Protein AF-A0A392MBI5-F1 (afdb_monomer_lite)

Foldseek 3Di:
DPPVLVVLLVVLLVVCVVPVVVQDPPPDPDCWGDQPLDPDDTHNDLVVLLVVLVVQLPDPVHDSNSNSNSSSSNVNSVVVVVVVVVPPDDDDDDPDPDDPDADPPHKDKDAQQDFDQDPVVRDTDGDQFVNVCVVCVVVVHHFPGKHFDADPVGTDRIIMTGDD

Secondary structure (DSSP, 8-state):
--HHHHHHHHHHHHHHHHTGGGSS-TT-----B--SS-----BSSHHHHHHHHHHHHH-TTS-HHHHHHHHHHHHHHHHHHHHHTTTTS------S-------SS-EEEEE--PEEEETTTTEEEE--HHHHHHHHHHTT---SEEEEEEETTEEEEEEEEE--

Radius of gyration: 24.21 Å; chains: 1; bounding box: 60×34×62 Å

Organism: NCBI:txid97028

Sequence (164 aa):
MNPESEHTDEYYYNVLKDGLNEFKRKGSNSTKYRCPFCWNNDYHYLSDVRKHAARIVGDTRETETERAKHSALIRYIDSLDTDQDKSSAVIGQDKSSGDELFVWPWIVILANNVEKFDPKRSKYVRKNDNEIKEELLLKGFKPLKVTVLGDNKGQTPFAIVEFG

pLDDT: mean 74.4, std 16.39, range [37.03, 94.06]

InterPro domains:
  IPR005380 XS domain [PF03468] (99-163)
  IPR038588 XS domain superfamily [G3DSA:3.30.70.2890] (95-164)
  IPR045177 Factor of DNA methylation 1-5/IDN2 [PTHR21596] (4-163)

Structure (mmCIF, N/CA/C/O backbone):
data_AF-A0A392MBI5-F1
#
_entry.id   AF-A0A392MBI5-F1
#
loop_
_atom_site.group_PDB
_atom_site.id
_atom_site.type_symbol
_atom_site.label_atom_id
_atom_site.label_alt_id
_atom_site.label_comp_id
_atom_site.label_asym_id
_atom_site.label_entity_id
_atom_site.label_seq_id
_atom_site.pdbx_PDB_ins_code
_atom_site.Cartn_x
_atom_site.Cartn_y
_atom_site.Cartn_z
_atom_site.occupancy
_atom_site.B_iso_or_equiv
_atom_site.auth_seq_id
_atom_site.auth_comp_id
_atom_site.auth_asym_id
_atom_site.auth_atom_id
_atom_site.pdbx_PDB_model_num
ATOM 1 N N . MET A 1 1 ? 36.682 -1.945 -12.139 1.00 42.00 1 MET A N 1
ATOM 2 C CA . MET A 1 1 ? 35.517 -1.041 -12.192 1.00 42.00 1 MET A CA 1
ATOM 3 C C . MET A 1 1 ? 35.621 -0.231 -13.471 1.00 42.00 1 MET A C 1
ATOM 5 O O . MET A 1 1 ? 36.634 0.435 -13.641 1.00 42.00 1 MET A O 1
ATOM 9 N N . ASN A 1 2 ? 34.647 -0.351 -14.375 1.00 44.94 2 ASN A N 1
ATOM 10 C CA . ASN A 1 2 ? 34.559 0.466 -15.586 1.00 44.94 2 ASN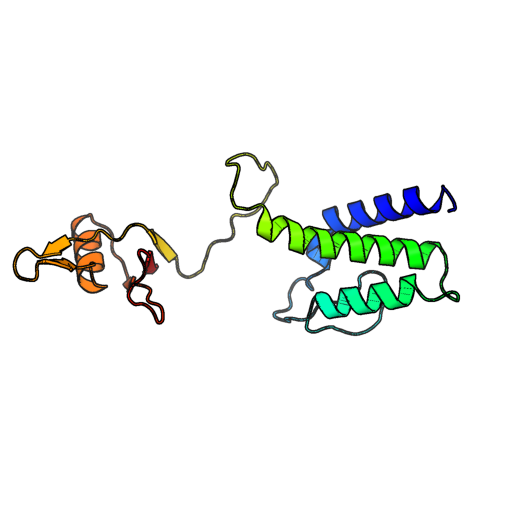 A CA 1
ATOM 11 C C . ASN A 1 2 ? 33.686 1.702 -15.265 1.00 44.94 2 ASN A C 1
ATOM 13 O O . ASN A 1 2 ? 32.518 1.503 -14.922 1.00 44.94 2 ASN A O 1
ATOM 17 N N . PRO A 1 3 ? 34.205 2.943 -15.318 1.00 47.38 3 PRO A N 1
ATOM 18 C CA . PRO A 1 3 ? 33.462 4.151 -14.929 1.00 47.38 3 PRO A CA 1
ATOM 19 C C . PRO A 1 3 ? 32.214 4.426 -15.786 1.00 47.38 3 PRO A C 1
ATOM 21 O O . PRO A 1 3 ? 31.328 5.158 -15.358 1.00 47.38 3 PRO A O 1
ATOM 24 N N . GLU A 1 4 ? 32.089 3.801 -16.960 1.00 50.72 4 GLU A N 1
ATOM 25 C CA . GLU A 1 4 ? 30.879 3.893 -17.790 1.00 50.72 4 GLU A CA 1
ATOM 26 C C . GLU A 1 4 ? 29.694 3.089 -17.221 1.00 50.72 4 GLU A C 1
ATOM 28 O O . GLU A 1 4 ? 28.537 3.425 -17.472 1.00 50.72 4 GLU A O 1
ATOM 33 N N . SER A 1 5 ? 29.959 2.059 -16.407 1.00 52.53 5 SER A N 1
ATOM 34 C CA . SER A 1 5 ? 28.909 1.197 -15.839 1.00 52.53 5 SER A CA 1
ATOM 35 C C . SER A 1 5 ? 28.075 1.894 -14.756 1.00 52.53 5 SER A C 1
ATOM 37 O O . SER A 1 5 ? 26.857 1.713 -14.714 1.00 52.53 5 SER A O 1
ATOM 39 N N . GLU A 1 6 ? 28.691 2.758 -13.943 1.00 53.50 6 GLU A N 1
ATOM 40 C CA . GLU A 1 6 ? 28.006 3.524 -12.889 1.00 53.50 6 GLU A CA 1
ATOM 41 C C . GLU A 1 6 ? 27.030 4.555 -13.472 1.00 53.50 6 GLU A C 1
ATOM 43 O O . GLU A 1 6 ? 25.920 4.712 -12.963 1.00 53.50 6 GLU A O 1
ATOM 48 N N . HIS A 1 7 ? 27.390 5.187 -14.597 1.00 57.38 7 HIS A N 1
ATOM 49 C CA . HIS A 1 7 ? 26.519 6.145 -15.284 1.00 57.38 7 HIS A CA 1
ATOM 50 C C . HIS A 1 7 ? 25.246 5.480 -15.834 1.00 57.38 7 HIS A C 1
ATOM 52 O O . HIS A 1 7 ? 24.164 6.067 -15.808 1.00 57.38 7 HIS A O 1
ATOM 58 N N . THR A 1 8 ? 25.354 4.228 -16.290 1.00 64.06 8 THR A N 1
ATOM 59 C CA . THR A 1 8 ? 24.196 3.468 -16.782 1.00 64.06 8 THR A CA 1
ATOM 60 C C . THR A 1 8 ? 23.290 2.972 -15.655 1.00 64.06 8 THR A C 1
ATOM 62 O O . THR A 1 8 ? 22.071 3.009 -15.799 1.00 64.06 8 THR A O 1
ATOM 65 N N . ASP A 1 9 ? 23.860 2.565 -14.519 1.00 69.38 9 ASP A N 1
ATOM 66 C CA . ASP A 1 9 ? 23.116 2.068 -13.354 1.00 69.38 9 ASP A CA 1
ATOM 67 C C . ASP A 1 9 ? 22.197 3.152 -12.763 1.00 69.38 9 ASP A C 1
ATOM 69 O O . ASP A 1 9 ? 21.020 2.907 -12.498 1.00 69.38 9 ASP A O 1
ATOM 73 N N . GLU A 1 10 ? 22.691 4.387 -12.645 1.00 77.44 10 GLU A N 1
ATOM 74 C CA . GLU A 1 10 ? 21.899 5.514 -12.141 1.00 77.44 10 GLU A CA 1
ATOM 75 C C . GLU A 1 10 ? 20.807 5.966 -13.123 1.00 77.44 10 GLU A C 1
ATOM 77 O O . GLU A 1 10 ? 19.694 6.299 -12.707 1.00 77.44 10 GLU A O 1
ATOM 82 N N . TYR A 1 11 ? 21.073 5.910 -14.431 1.00 81.00 11 TYR A N 1
ATOM 83 C CA . TYR A 1 11 ? 20.049 6.148 -15.449 1.00 81.00 11 TYR A CA 1
ATOM 84 C C . TYR A 1 11 ? 18.879 5.164 -15.303 1.00 81.00 11 TYR A C 1
ATOM 86 O O . TYR A 1 11 ? 17.729 5.587 -15.185 1.00 81.00 11 TYR A O 1
ATOM 94 N N . TYR A 1 12 ? 19.160 3.857 -15.237 1.00 79.00 12 TYR A N 1
ATOM 95 C CA . TYR A 1 12 ? 18.110 2.848 -15.077 1.00 79.00 12 TYR A CA 1
ATOM 96 C C . TYR A 1 12 ? 17.407 2.945 -13.719 1.00 79.00 12 TYR A C 1
ATOM 98 O O . TYR A 1 12 ? 16.201 2.727 -13.653 1.00 79.00 12 TYR A O 1
ATOM 106 N N . TYR A 1 13 ? 18.114 3.326 -12.652 1.00 80.38 13 TYR A N 1
ATOM 107 C CA . TYR A 1 13 ? 17.507 3.568 -11.343 1.00 80.38 13 TYR A CA 1
ATOM 108 C C . TYR A 1 13 ? 16.459 4.687 -11.397 1.00 80.38 13 TYR A C 1
ATOM 110 O O . TYR A 1 13 ? 15.345 4.517 -10.902 1.00 80.38 13 TYR A O 1
ATOM 118 N N . ASN A 1 14 ? 16.780 5.812 -12.042 1.00 79.81 14 ASN A N 1
ATOM 119 C CA . ASN A 1 14 ? 15.837 6.921 -12.193 1.00 79.81 14 ASN A CA 1
ATOM 120 C C . ASN A 1 14 ? 14.651 6.540 -13.093 1.00 79.81 14 ASN A C 1
ATOM 122 O O . ASN A 1 14 ? 13.511 6.828 -12.744 1.00 79.81 14 ASN A O 1
ATOM 126 N N . VAL A 1 15 ? 14.886 5.780 -14.171 1.00 79.25 15 VAL A N 1
ATOM 127 C CA . VAL A 1 15 ? 13.807 5.218 -15.008 1.00 79.25 15 VAL A CA 1
ATOM 128 C C . VAL A 1 15 ? 12.859 4.330 -14.189 1.00 79.25 15 VAL A C 1
ATOM 130 O O . VAL A 1 15 ? 11.642 4.419 -14.345 1.00 79.25 15 VAL A O 1
ATOM 133 N N . LEU A 1 16 ? 13.389 3.496 -13.289 1.00 78.38 16 LEU A N 1
ATOM 134 C CA . LEU A 1 16 ? 12.579 2.657 -12.397 1.00 78.38 16 LEU A CA 1
ATOM 135 C C . LEU A 1 16 ? 11.787 3.482 -11.372 1.00 78.38 16 LEU A C 1
ATOM 137 O O . LEU A 1 16 ? 10.655 3.123 -11.047 1.00 78.38 16 LEU A O 1
ATOM 141 N N . LYS A 1 17 ? 12.368 4.584 -10.887 1.00 75.25 17 LYS A N 1
ATOM 142 C CA . LYS A 1 17 ? 11.735 5.507 -9.939 1.00 75.25 17 LYS A CA 1
ATOM 143 C C . LYS A 1 17 ? 10.582 6.289 -10.578 1.00 75.25 17 LYS A C 1
ATOM 145 O O . LYS A 1 17 ? 9.528 6.424 -9.961 1.00 75.25 17 LYS A O 1
ATOM 150 N N . ASP A 1 18 ? 10.758 6.733 -11.820 1.00 68.44 18 ASP A N 1
ATOM 151 C CA . ASP A 1 18 ? 9.757 7.503 -12.568 1.00 68.44 18 ASP A CA 1
ATOM 152 C C . ASP A 1 18 ? 8.642 6.605 -13.152 1.00 68.44 18 ASP A C 1
ATOM 154 O O . ASP A 1 18 ? 7.493 7.026 -13.292 1.00 68.44 18 ASP A O 1
ATOM 158 N N . GLY A 1 19 ? 8.953 5.338 -13.457 1.00 62.88 19 GLY A N 1
ATOM 159 C CA . GLY A 1 19 ? 8.061 4.353 -14.087 1.00 62.88 19 GLY A CA 1
ATOM 160 C C . GLY A 1 19 ? 7.251 3.465 -13.131 1.00 62.88 19 GLY A C 1
ATOM 161 O O . GLY A 1 19 ? 6.724 2.436 -13.558 1.00 62.88 19 GLY A O 1
ATOM 162 N N . LEU A 1 20 ? 7.131 3.830 -11.847 1.00 51.97 20 LEU A N 1
ATOM 163 C CA . LEU A 1 20 ? 6.586 3.009 -10.745 1.00 51.97 20 LEU A CA 1
ATOM 164 C C . LEU A 1 20 ? 5.256 2.280 -11.045 1.00 51.97 20 LEU A C 1
ATOM 166 O O . LEU A 1 20 ? 4.976 1.207 -10.502 1.00 51.97 20 LEU A O 1
ATOM 170 N N . ASN A 1 21 ? 4.439 2.835 -11.939 1.00 50.34 21 ASN A N 1
ATOM 171 C CA . ASN A 1 21 ? 3.139 2.291 -12.331 1.00 50.34 21 ASN A CA 1
ATOM 172 C C . ASN A 1 21 ? 3.202 1.110 -13.320 1.00 50.34 21 ASN A C 1
ATOM 174 O O . ASN A 1 21 ? 2.159 0.528 -13.615 1.00 50.34 21 ASN A O 1
ATOM 178 N N . GLU A 1 22 ? 4.381 0.739 -13.826 1.00 52.12 22 GLU A N 1
ATOM 179 C CA . GLU A 1 22 ? 4.566 -0.405 -14.736 1.00 52.12 22 GLU A CA 1
ATOM 180 C C . GLU A 1 22 ? 4.998 -1.691 -14.009 1.00 52.12 22 GLU A C 1
ATOM 182 O O . GLU A 1 22 ? 4.850 -2.792 -14.541 1.00 52.12 22 GLU A O 1
ATOM 187 N N . PHE A 1 23 ? 5.460 -1.574 -12.757 1.00 54.69 23 PHE A N 1
ATOM 188 C CA . PHE A 1 23 ? 5.872 -2.709 -11.918 1.00 54.69 23 PHE A CA 1
ATOM 189 C C . PHE A 1 23 ? 4.684 -3.560 -11.441 1.00 54.69 23 PHE A C 1
ATOM 1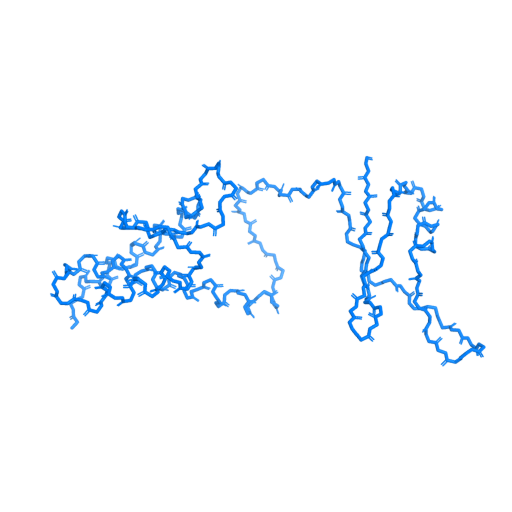91 O O . PHE A 1 23 ? 4.801 -4.768 -11.220 1.00 54.69 23 PHE A O 1
ATOM 198 N N . LYS A 1 24 ? 3.517 -2.924 -11.293 1.00 51.81 24 LYS A N 1
ATOM 199 C CA . LYS A 1 24 ? 2.219 -3.580 -11.121 1.00 51.81 24 LYS A CA 1
ATOM 200 C C . LYS A 1 24 ? 1.504 -3.511 -12.460 1.00 51.81 24 LYS A C 1
ATOM 202 O O . LYS A 1 24 ? 1.274 -2.426 -12.978 1.00 51.81 24 LYS A O 1
ATOM 207 N N . ARG A 1 25 ? 1.122 -4.659 -13.018 1.00 44.00 25 ARG A N 1
ATOM 208 C CA . ARG A 1 25 ? 0.335 -4.726 -14.257 1.00 44.00 25 ARG A CA 1
ATOM 209 C C . ARG A 1 25 ? -0.886 -3.800 -14.132 1.00 44.00 25 ARG A C 1
ATOM 211 O O . ARG A 1 25 ? -1.786 -4.094 -13.341 1.00 44.00 25 ARG A O 1
ATOM 218 N N . LYS A 1 26 ? -0.927 -2.696 -14.892 1.00 39.19 26 LYS A N 1
ATOM 219 C CA . LYS A 1 26 ? -2.113 -1.826 -14.971 1.00 39.19 26 LYS A CA 1
ATOM 220 C C . LYS A 1 26 ? -3.328 -2.704 -15.294 1.00 39.19 26 LYS A C 1
ATOM 222 O O . LYS A 1 26 ? -3.342 -3.395 -16.310 1.00 39.19 26 LYS A O 1
ATOM 227 N N . GLY A 1 27 ? -4.319 -2.711 -14.403 1.00 43.12 27 GLY A N 1
ATOM 228 C CA . GLY A 1 27 ? -5.593 -3.406 -14.611 1.00 43.12 27 GLY A CA 1
ATOM 229 C C . GLY A 1 27 ? -5.656 -4.886 -14.217 1.00 43.12 27 GLY A C 1
ATOM 230 O O . GLY A 1 27 ? -6.576 -5.571 -14.656 1.00 43.12 27 GLY A O 1
ATOM 231 N N . SER A 1 28 ? -4.742 -5.419 -13.398 1.00 42.41 28 SER A N 1
ATOM 232 C CA . SER A 1 28 ? -4.881 -6.797 -12.908 1.00 42.41 28 SER A CA 1
ATOM 233 C C . SER A 1 28 ? -4.822 -6.870 -11.390 1.00 42.41 28 SER A C 1
ATOM 235 O O . SER A 1 28 ? -3.820 -6.504 -10.787 1.00 42.41 28 SER A O 1
ATOM 237 N N . ASN A 1 29 ? -5.862 -7.448 -10.786 1.00 50.22 29 ASN A N 1
ATOM 238 C CA . ASN A 1 29 ? -5.923 -7.893 -9.386 1.00 50.22 29 ASN A CA 1
ATOM 239 C C . ASN A 1 29 ? -4.874 -8.988 -9.053 1.00 50.22 29 ASN A C 1
ATOM 241 O O . ASN A 1 29 ? -5.082 -9.804 -8.158 1.00 50.22 29 ASN A O 1
ATOM 245 N N . SER A 1 30 ? -3.772 -9.085 -9.806 1.00 52.31 30 SER A N 1
ATOM 246 C CA . SER A 1 30 ? -2.741 -10.101 -9.637 1.00 52.31 30 SER A CA 1
ATOM 247 C C . SER A 1 30 ? -1.668 -9.620 -8.665 1.00 52.31 30 SER A C 1
ATOM 249 O O . SER A 1 30 ? -0.954 -8.661 -8.946 1.00 52.31 30 SER A O 1
ATOM 251 N N . THR A 1 31 ? -1.494 -10.350 -7.570 1.00 62.16 31 THR A N 1
ATOM 252 C CA . THR A 1 31 ? -0.449 -10.187 -6.543 1.00 62.16 31 THR A CA 1
ATOM 253 C C . THR A 1 31 ? 0.952 -10.605 -7.018 1.00 62.16 31 THR A C 1
ATOM 255 O O . THR A 1 31 ? 1.764 -11.063 -6.220 1.00 62.16 31 THR A O 1
ATOM 258 N N . LYS A 1 32 ? 1.233 -10.518 -8.325 1.00 76.00 32 LYS A N 1
ATOM 259 C CA . LYS A 1 32 ? 2.478 -11.008 -8.927 1.00 76.00 32 LYS A CA 1
ATOM 260 C C . LYS A 1 32 ? 3.330 -9.862 -9.469 1.00 76.00 32 LYS A C 1
ATOM 262 O O . LYS A 1 32 ? 2.803 -8.932 -10.073 1.00 76.00 32 LYS A O 1
ATOM 267 N N . TYR A 1 33 ? 4.639 -9.980 -9.291 1.00 79.44 33 TYR A N 1
ATOM 268 C CA . TYR A 1 33 ? 5.672 -9.047 -9.729 1.00 79.44 33 TYR A CA 1
ATOM 269 C C . TYR A 1 33 ? 6.436 -9.611 -10.929 1.00 79.44 33 TYR A C 1
ATOM 271 O O . TYR A 1 33 ? 6.529 -10.825 -11.090 1.00 79.44 33 TYR A O 1
ATOM 279 N N . ARG A 1 34 ? 7.024 -8.747 -11.757 1.00 84.31 34 ARG A N 1
ATOM 280 C CA . ARG A 1 34 ? 7.869 -9.155 -12.886 1.00 84.31 34 ARG A CA 1
ATOM 281 C C . ARG A 1 34 ? 9.117 -8.278 -12.946 1.00 84.31 34 ARG A C 1
ATOM 283 O O . ARG A 1 34 ? 9.076 -7.120 -12.544 1.00 84.31 34 ARG A O 1
ATOM 290 N N . CYS A 1 35 ? 10.216 -8.832 -13.450 1.00 86.75 35 CYS A N 1
ATOM 291 C CA . CYS A 1 35 ? 11.385 -8.036 -13.807 1.00 86.75 35 CYS A CA 1
ATOM 292 C C . CYS A 1 35 ? 11.080 -7.180 -15.055 1.00 86.75 35 CYS A C 1
ATOM 294 O O . CYS A 1 35 ? 10.677 -7.743 -16.069 1.00 86.75 35 CYS A O 1
ATOM 296 N N . PRO A 1 36 ? 11.285 -5.853 -15.034 1.00 83.50 36 PRO A N 1
ATOM 297 C CA . PRO A 1 36 ? 11.015 -4.994 -16.192 1.00 83.50 36 PRO A CA 1
ATOM 298 C C . PRO A 1 36 ? 12.005 -5.199 -17.350 1.00 83.50 36 PRO A C 1
ATOM 300 O O . PRO A 1 36 ? 11.694 -4.882 -18.493 1.00 83.50 36 PRO A O 1
ATOM 303 N N . PHE A 1 37 ? 13.187 -5.749 -17.070 1.00 86.19 37 PHE A N 1
ATOM 304 C CA . PHE A 1 37 ? 14.251 -5.945 -18.060 1.00 86.19 37 PHE A CA 1
ATOM 305 C C . PHE A 1 37 ? 14.246 -7.340 -18.684 1.00 86.19 37 PHE A C 1
ATOM 307 O O . PHE A 1 37 ? 14.877 -7.562 -19.712 1.00 86.19 37 PHE A O 1
ATOM 314 N N . CYS A 1 38 ? 13.512 -8.277 -18.085 1.00 85.75 38 CYS A N 1
ATOM 315 C CA . CYS A 1 38 ? 13.439 -9.656 -18.533 1.00 85.75 38 CYS A CA 1
ATOM 316 C C . CYS A 1 38 ? 12.007 -10.009 -18.928 1.00 85.75 38 CYS A C 1
ATOM 318 O O . CYS A 1 38 ? 11.048 -9.721 -18.218 1.00 85.75 38 CYS A O 1
ATOM 320 N N . TRP A 1 39 ? 11.847 -10.765 -20.011 1.00 74.00 39 TRP A N 1
ATOM 321 C CA . TRP A 1 39 ? 10.549 -11.362 -20.353 1.00 74.00 39 TRP A CA 1
ATOM 322 C C . TRP A 1 39 ? 10.164 -12.545 -19.456 1.00 74.00 39 TRP A C 1
ATOM 324 O O . TRP A 1 39 ? 9.106 -13.148 -19.642 1.00 74.00 39 TRP A O 1
ATOM 334 N N . ASN A 1 40 ? 11.019 -12.888 -18.493 1.00 64.50 40 ASN A N 1
ATOM 335 C CA . ASN A 1 40 ? 10.901 -14.093 -17.698 1.00 64.50 40 ASN A CA 1
ATOM 336 C C . ASN A 1 40 ? 9.957 -13.915 -16.501 1.00 64.50 40 ASN A C 1
ATOM 338 O O . ASN A 1 40 ? 9.972 -12.875 -15.852 1.00 64.50 40 ASN A O 1
ATOM 342 N N . ASN A 1 41 ? 9.191 -14.983 -16.257 1.00 68.00 41 ASN A N 1
ATOM 343 C CA . ASN A 1 41 ? 8.385 -15.379 -15.097 1.00 68.00 41 ASN A CA 1
ATOM 344 C C . ASN A 1 41 ? 7.721 -14.313 -14.210 1.00 68.00 41 ASN A C 1
ATOM 346 O O . ASN A 1 41 ? 8.294 -13.322 -13.774 1.00 68.00 41 ASN A O 1
ATOM 350 N N . ASP A 1 42 ? 6.484 -14.621 -13.834 1.00 81.25 42 ASP A N 1
ATOM 351 C CA . ASP A 1 42 ? 5.781 -13.894 -12.790 1.00 81.25 42 ASP A CA 1
ATOM 352 C C . ASP A 1 42 ? 6.220 -14.427 -11.413 1.00 81.25 42 ASP A C 1
ATOM 354 O O . ASP A 1 42 ? 6.206 -15.634 -11.164 1.00 81.25 42 ASP A O 1
ATOM 358 N N . TYR A 1 43 ? 6.575 -13.523 -10.508 1.00 83.56 43 TYR A N 1
ATOM 359 C CA . TYR A 1 43 ? 7.027 -13.803 -9.149 1.00 83.56 43 TYR A CA 1
ATOM 360 C C . TYR A 1 43 ? 5.935 -13.468 -8.139 1.00 83.56 43 TYR A C 1
ATOM 362 O O . TYR A 1 43 ? 5.201 -12.501 -8.310 1.00 83.56 43 TYR A O 1
ATOM 370 N N . HIS A 1 44 ? 5.833 -14.236 -7.058 1.00 81.88 44 HIS A N 1
ATOM 371 C CA . HIS A 1 44 ? 4.851 -13.961 -6.003 1.00 81.88 44 HIS A CA 1
ATOM 372 C C . HIS A 1 44 ? 5.320 -12.889 -5.016 1.00 81.88 44 HIS A C 1
ATOM 374 O O . HIS A 1 44 ? 4.494 -12.188 -4.438 1.00 81.88 44 HIS A O 1
ATOM 380 N N . TYR A 1 45 ? 6.635 -12.730 -4.852 1.00 83.25 45 TYR A N 1
ATOM 381 C CA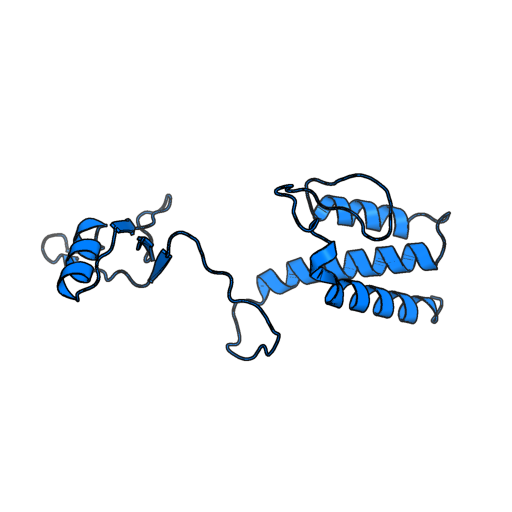 . TYR A 1 45 ? 7.225 -11.788 -3.908 1.00 83.25 45 TYR A CA 1
ATOM 382 C C . TYR A 1 45 ? 8.268 -10.904 -4.593 1.00 83.25 45 TYR A C 1
ATOM 384 O O . TYR A 1 45 ? 9.017 -11.360 -5.460 1.00 83.25 45 TYR A O 1
ATOM 392 N N . LEU A 1 46 ? 8.362 -9.645 -4.158 1.00 83.31 46 LEU A N 1
ATOM 393 C CA . LEU A 1 46 ? 9.383 -8.706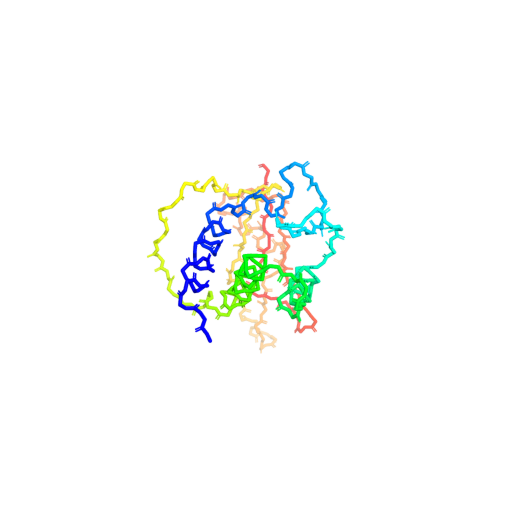 -4.635 1.00 83.31 46 LEU A CA 1
ATOM 394 C C . LEU A 1 46 ? 10.806 -9.212 -4.333 1.00 83.31 46 LEU A C 1
ATOM 396 O O . LEU A 1 46 ? 11.721 -9.047 -5.138 1.00 83.31 46 LEU A O 1
ATOM 400 N N . SER A 1 47 ? 10.972 -9.932 -3.220 1.00 86.62 47 SER A N 1
ATOM 401 C CA . SER A 1 47 ? 12.227 -10.592 -2.851 1.00 86.62 47 SER A CA 1
ATOM 402 C C . SER A 1 47 ? 12.672 -11.652 -3.867 1.00 86.62 47 SER A C 1
ATOM 404 O O . SER A 1 47 ? 13.873 -11.868 -4.036 1.00 86.62 47 SER A O 1
ATOM 406 N N . ASP A 1 48 ? 11.747 -12.286 -4.590 1.00 88.75 48 ASP A N 1
ATOM 407 C CA . ASP A 1 48 ? 12.094 -13.247 -5.639 1.00 88.75 48 ASP A CA 1
ATOM 408 C C . ASP A 1 48 ? 12.528 -12.551 -6.933 1.00 88.75 48 ASP A C 1
ATOM 410 O O . ASP A 1 48 ? 13.470 -13.014 -7.580 1.00 88.75 48 ASP A O 1
ATOM 414 N N . VAL A 1 49 ? 11.931 -11.397 -7.258 1.00 89.12 49 VAL A N 1
ATOM 415 C CA . VAL A 1 49 ? 12.406 -10.520 -8.346 1.00 89.12 49 VAL A CA 1
ATOM 416 C C . VAL A 1 49 ? 13.829 -10.049 -8.054 1.00 89.12 49 VAL A C 1
ATOM 418 O O . VAL A 1 49 ? 14.706 -10.142 -8.913 1.00 89.12 49 VAL A O 1
ATOM 421 N N . ARG A 1 50 ? 14.093 -9.626 -6.813 1.00 92.38 50 ARG A N 1
ATOM 422 C CA . ARG A 1 50 ? 15.430 -9.225 -6.361 1.00 92.38 50 ARG A CA 1
ATOM 423 C C . ARG A 1 50 ? 16.450 -10.358 -6.494 1.00 92.38 50 ARG A C 1
ATOM 425 O O . ARG A 1 50 ? 17.542 -10.148 -7.015 1.00 92.38 50 ARG A O 1
ATOM 432 N N . LYS A 1 51 ? 16.107 -11.579 -6.059 1.00 92.81 51 LYS A N 1
ATOM 433 C CA . LYS A 1 51 ? 16.982 -12.760 -6.214 1.00 92.81 51 LYS A CA 1
ATOM 434 C C . LYS A 1 51 ? 17.252 -13.081 -7.682 1.00 92.81 51 LYS A C 1
ATOM 436 O O . LYS A 1 51 ? 18.369 -13.466 -8.016 1.00 92.81 51 LYS A O 1
ATOM 441 N N . HIS A 1 52 ? 16.249 -12.951 -8.548 1.00 93.06 52 HIS A N 1
ATOM 442 C CA . HIS A 1 52 ? 16.432 -13.107 -9.988 1.00 93.06 52 HIS A CA 1
ATOM 443 C C . HIS A 1 52 ? 17.431 -12.082 -10.535 1.00 93.06 52 HIS A C 1
ATOM 445 O O . HIS A 1 52 ? 18.388 -12.482 -11.193 1.00 93.06 52 HIS A O 1
ATOM 451 N N . ALA A 1 53 ? 17.277 -10.804 -10.187 1.00 92.56 53 ALA A N 1
ATOM 452 C CA . ALA A 1 53 ? 18.205 -9.756 -10.596 1.00 92.56 53 ALA A CA 1
ATOM 453 C C . ALA A 1 53 ? 19.638 -10.030 -10.113 1.00 92.56 53 ALA A C 1
ATOM 455 O O . ALA A 1 53 ? 20.581 -9.942 -10.895 1.00 92.56 53 ALA A O 1
ATOM 456 N N . ALA A 1 54 ? 19.804 -10.474 -8.863 1.00 94.06 54 ALA A N 1
ATOM 457 C CA . ALA A 1 54 ? 21.115 -10.823 -8.312 1.00 94.06 54 ALA A CA 1
ATOM 458 C C . ALA A 1 54 ? 21.811 -11.956 -9.086 1.00 94.06 54 ALA A C 1
ATOM 460 O O . ALA A 1 54 ? 23.033 -11.940 -9.230 1.00 94.06 54 ALA A O 1
ATOM 461 N N . ARG A 1 55 ? 21.049 -12.921 -9.624 1.00 94.06 55 ARG A N 1
ATOM 462 C CA . ARG A 1 55 ? 21.606 -13.979 -10.483 1.00 94.06 55 ARG A CA 1
ATOM 463 C C . ARG A 1 55 ? 22.149 -13.415 -11.794 1.00 94.06 55 ARG A C 1
ATOM 465 O O . ARG A 1 55 ? 23.237 -13.812 -12.181 1.00 94.06 55 ARG A O 1
ATOM 472 N N . ILE A 1 56 ? 21.436 -12.480 -12.424 1.00 92.62 56 ILE A N 1
ATOM 473 C CA . ILE A 1 56 ? 21.876 -11.832 -13.670 1.00 92.62 56 ILE A CA 1
ATOM 474 C C . ILE A 1 56 ? 23.134 -10.988 -13.431 1.00 92.62 56 ILE A C 1
ATOM 476 O O . ILE A 1 56 ? 24.102 -11.097 -14.173 1.00 92.62 56 ILE A O 1
ATOM 480 N N . VAL A 1 57 ? 23.178 -10.210 -12.343 1.00 92.50 57 VAL A N 1
ATOM 481 C CA . VAL A 1 57 ? 24.364 -9.409 -11.977 1.00 92.50 57 VAL A CA 1
ATOM 482 C C . VAL A 1 57 ? 25.604 -10.284 -11.742 1.00 92.50 57 VAL A C 1
ATOM 484 O O . VAL A 1 57 ? 26.726 -9.859 -12.034 1.00 92.50 57 VAL A O 1
ATOM 487 N N . GLY A 1 58 ? 25.415 -11.496 -11.216 1.00 90.31 58 GLY A N 1
ATOM 488 C CA . GLY A 1 58 ? 26.483 -12.465 -10.973 1.00 90.31 58 GLY A CA 1
ATOM 489 C C . GLY A 1 58 ? 26.879 -13.318 -12.183 1.00 90.31 58 GLY A C 1
ATOM 490 O O . GLY A 1 58 ? 27.905 -13.994 -12.111 1.00 90.31 58 GLY A O 1
ATOM 491 N N . ASP A 1 59 ? 26.106 -13.310 -13.273 1.00 90.62 59 ASP A N 1
ATOM 492 C CA . ASP A 1 59 ? 26.383 -14.129 -14.454 1.00 90.62 59 ASP A CA 1
ATOM 493 C C . ASP A 1 59 ? 27.412 -13.439 -15.362 1.00 90.62 59 ASP A C 1
ATOM 495 O O . ASP A 1 59 ? 27.209 -12.332 -15.860 1.00 90.62 59 ASP A O 1
ATOM 499 N N . THR A 1 60 ? 28.551 -14.096 -15.581 1.00 87.31 60 THR A N 1
ATOM 500 C CA . THR A 1 60 ? 29.641 -13.581 -16.422 1.00 87.31 60 THR A CA 1
ATOM 501 C C . THR A 1 60 ? 29.339 -13.662 -17.916 1.00 87.31 60 THR A C 1
ATOM 503 O O . THR A 1 60 ? 30.080 -13.090 -18.714 1.00 87.31 60 THR A O 1
ATOM 506 N N . ARG A 1 61 ? 28.274 -14.372 -18.305 1.00 91.50 61 ARG A N 1
ATOM 507 C CA . ARG A 1 61 ? 27.803 -14.478 -19.692 1.00 91.50 61 ARG A CA 1
ATOM 508 C C . ARG A 1 61 ? 26.910 -13.308 -20.095 1.00 91.50 61 ARG A C 1
ATOM 510 O O . ARG A 1 61 ? 26.671 -13.121 -21.286 1.00 91.50 61 ARG A O 1
ATOM 517 N N . GLU A 1 62 ? 26.415 -12.556 -19.118 1.00 89.56 62 GLU A N 1
ATOM 518 C CA . GLU A 1 62 ? 25.535 -11.414 -19.329 1.00 89.56 62 GLU A CA 1
ATOM 519 C C . GLU A 1 62 ? 26.327 -10.158 -19.685 1.00 89.56 62 GLU A C 1
ATOM 521 O O . GLU A 1 62 ? 27.462 -9.950 -19.244 1.00 89.56 62 GLU A O 1
ATOM 526 N N . THR A 1 63 ? 25.718 -9.294 -20.496 1.00 88.81 63 THR A N 1
ATOM 527 C CA . THR A 1 63 ? 26.364 -8.044 -20.916 1.00 88.81 63 THR A CA 1
ATOM 528 C C . THR A 1 63 ? 26.501 -7.079 -19.739 1.00 88.81 63 THR A C 1
ATOM 530 O O . THR A 1 63 ? 25.672 -7.078 -18.828 1.00 88.81 63 THR A O 1
ATOM 533 N N . GLU A 1 64 ? 27.513 -6.205 -19.759 1.00 86.75 64 GLU A N 1
ATOM 534 C CA . GLU A 1 64 ? 27.664 -5.165 -18.727 1.00 86.75 64 GLU A CA 1
ATOM 535 C C . GLU A 1 64 ? 26.396 -4.307 -18.598 1.00 86.75 64 GLU A C 1
ATOM 537 O O . GLU A 1 64 ? 25.997 -3.960 -17.489 1.00 86.75 64 GLU A O 1
ATOM 542 N N . THR A 1 65 ? 25.706 -4.051 -19.713 1.00 86.50 65 THR A N 1
ATOM 543 C CA . THR A 1 65 ? 24.428 -3.333 -19.738 1.00 86.50 65 THR A CA 1
ATOM 544 C C . THR A 1 65 ? 23.303 -4.103 -19.043 1.00 86.50 65 THR A C 1
ATOM 546 O O . THR A 1 65 ? 22.565 -3.512 -18.259 1.00 86.50 65 THR A O 1
ATOM 549 N N . GLU A 1 66 ? 23.161 -5.409 -19.286 1.00 88.56 66 GLU A N 1
ATOM 550 C CA . GLU A 1 66 ? 22.155 -6.230 -18.593 1.00 88.56 66 GLU A CA 1
ATOM 551 C C . GLU A 1 66 ? 22.447 -6.337 -17.097 1.00 88.56 66 GLU A C 1
ATOM 553 O O . GLU A 1 66 ? 21.539 -6.218 -16.270 1.00 88.56 66 GLU A O 1
ATOM 558 N N . ARG A 1 67 ? 23.723 -6.463 -16.727 1.00 89.06 67 ARG A N 1
ATOM 559 C CA . ARG A 1 67 ? 24.152 -6.453 -15.327 1.00 89.06 67 ARG A CA 1
ATOM 560 C C . ARG A 1 67 ? 23.871 -5.100 -14.666 1.00 89.06 67 ARG A C 1
ATOM 562 O O . ARG A 1 67 ? 23.392 -5.089 -13.538 1.00 89.06 67 ARG A O 1
ATOM 569 N N . ALA A 1 68 ? 24.076 -3.979 -15.360 1.00 87.69 68 ALA A N 1
ATOM 570 C CA . ALA A 1 68 ? 23.753 -2.643 -14.853 1.00 87.69 68 ALA A CA 1
ATOM 571 C C . ALA A 1 68 ? 22.241 -2.442 -14.654 1.00 87.69 68 ALA A C 1
ATOM 573 O O . ALA A 1 68 ? 21.814 -1.998 -13.595 1.00 87.69 68 ALA A O 1
ATOM 574 N N . LYS A 1 69 ? 21.401 -2.856 -15.611 1.00 88.56 69 LYS A N 1
ATOM 575 C CA . LYS A 1 69 ? 19.933 -2.813 -15.458 1.00 88.56 69 LYS A CA 1
ATOM 576 C C . LYS A 1 69 ? 19.459 -3.574 -14.217 1.00 88.56 69 LYS A C 1
ATOM 578 O O . LYS A 1 69 ? 18.657 -3.075 -13.429 1.00 88.56 69 LYS A O 1
ATOM 583 N N . HIS A 1 70 ? 19.967 -4.792 -14.026 1.00 92.50 70 HIS A N 1
ATOM 584 C CA . HIS A 1 70 ? 19.580 -5.632 -12.893 1.00 92.50 70 HIS A CA 1
ATOM 585 C C . HIS A 1 70 ? 20.214 -5.171 -11.572 1.00 92.50 70 HIS A C 1
ATOM 587 O O . HIS A 1 70 ? 19.600 -5.342 -10.522 1.00 92.50 70 HIS A O 1
ATOM 593 N N . SER A 1 71 ? 21.384 -4.532 -11.607 1.00 91.12 71 SER A N 1
ATOM 594 C CA . SER A 1 71 ? 21.968 -3.832 -10.458 1.00 91.12 71 SER A CA 1
ATOM 595 C C . SER A 1 71 ? 21.068 -2.678 -10.002 1.00 91.12 71 SER A C 1
ATOM 597 O O . SER A 1 71 ? 20.677 -2.630 -8.832 1.00 91.12 71 SER A O 1
ATOM 599 N N . ALA A 1 72 ? 20.625 -1.835 -10.937 1.00 89.62 72 ALA A N 1
ATOM 600 C CA . ALA A 1 72 ? 19.716 -0.730 -10.665 1.00 89.62 72 ALA A CA 1
ATOM 601 C C . ALA A 1 72 ? 18.394 -1.227 -10.064 1.00 89.62 72 ALA A C 1
ATOM 603 O O . ALA A 1 72 ? 17.872 -0.633 -9.121 1.00 89.62 72 ALA A O 1
ATOM 604 N N . LEU A 1 73 ? 17.896 -2.372 -10.547 1.00 89.06 73 LEU A N 1
ATOM 605 C CA . LEU A 1 73 ? 16.706 -3.034 -10.011 1.00 89.06 73 LEU A CA 1
ATOM 606 C C . LEU A 1 73 ? 16.870 -3.479 -8.554 1.00 89.06 73 LEU A C 1
ATOM 608 O O . LEU A 1 73 ? 15.945 -3.320 -7.760 1.00 89.06 73 LEU A O 1
ATOM 612 N N . ILE A 1 74 ? 18.029 -4.037 -8.194 1.00 90.62 74 ILE A N 1
ATOM 613 C CA . ILE A 1 74 ? 18.324 -4.445 -6.812 1.00 90.62 74 ILE A CA 1
ATOM 614 C C . ILE A 1 74 ? 18.375 -3.216 -5.909 1.00 90.62 74 ILE A C 1
ATOM 616 O O . ILE A 1 74 ? 17.695 -3.203 -4.888 1.00 90.62 74 ILE A O 1
ATOM 620 N N . ARG A 1 75 ? 19.125 -2.177 -6.310 1.00 89.25 75 ARG A N 1
ATOM 621 C CA . ARG A 1 75 ? 19.228 -0.912 -5.561 1.00 89.25 75 ARG A CA 1
ATOM 622 C C . ARG A 1 75 ? 17.857 -0.293 -5.326 1.00 89.25 75 ARG A C 1
ATOM 624 O O . ARG A 1 75 ? 17.568 0.189 -4.236 1.00 89.25 75 ARG A O 1
ATOM 631 N N . TYR A 1 76 ? 17.020 -0.328 -6.354 1.00 86.50 76 TYR A N 1
ATOM 632 C CA . TYR A 1 76 ? 15.663 0.172 -6.293 1.00 86.50 76 TYR A CA 1
ATOM 633 C C . TYR A 1 76 ? 14.803 -0.622 -5.299 1.00 86.50 76 TYR A C 1
ATOM 635 O O . TYR A 1 76 ? 14.212 -0.024 -4.404 1.00 86.50 76 TYR A O 1
ATOM 643 N N . ILE A 1 77 ? 14.787 -1.957 -5.383 1.00 86.62 77 ILE A N 1
ATOM 644 C CA . ILE A 1 77 ? 14.031 -2.800 -4.440 1.00 86.62 77 ILE A CA 1
ATOM 645 C C . ILE A 1 77 ? 14.526 -2.600 -2.999 1.00 86.62 77 ILE A C 1
ATOM 647 O O . ILE A 1 77 ? 13.705 -2.434 -2.104 1.00 86.62 77 ILE A O 1
ATOM 651 N N . ASP A 1 78 ? 15.842 -2.540 -2.784 1.00 87.56 78 ASP A N 1
ATOM 652 C CA . ASP A 1 78 ? 16.427 -2.329 -1.453 1.00 87.56 78 ASP A CA 1
ATOM 653 C C . ASP A 1 78 ? 16.062 -0.950 -0.875 1.00 87.56 78 ASP A C 1
ATOM 655 O O . ASP A 1 78 ? 15.852 -0.821 0.330 1.00 87.56 78 ASP A O 1
ATOM 659 N N . SER A 1 79 ? 15.924 0.079 -1.721 1.00 83.38 79 SER A N 1
ATOM 660 C CA . SER A 1 79 ? 15.490 1.408 -1.271 1.00 83.38 79 SER A CA 1
ATOM 661 C C . SER A 1 79 ? 14.057 1.414 -0.723 1.00 83.38 79 SER A C 1
ATOM 663 O O . SER A 1 79 ? 13.787 2.104 0.261 1.00 83.38 79 SER A O 1
ATOM 665 N N . LEU A 1 80 ? 13.169 0.575 -1.273 1.00 79.19 80 LEU A N 1
ATOM 666 C CA . LEU A 1 80 ? 11.787 0.445 -0.799 1.00 79.19 80 LEU A CA 1
ATOM 667 C C . LEU A 1 80 ? 11.718 -0.134 0.617 1.00 79.19 80 LEU A C 1
ATOM 669 O O . LEU A 1 80 ? 10.895 0.308 1.419 1.00 79.19 80 LEU A O 1
ATOM 673 N N . ASP A 1 81 ? 12.599 -1.086 0.932 1.00 68.19 81 ASP A N 1
ATOM 674 C CA . ASP A 1 81 ? 12.695 -1.656 2.277 1.00 68.19 81 ASP A CA 1
ATOM 675 C C . ASP A 1 81 ? 13.226 -0.606 3.275 1.00 68.19 81 ASP A C 1
ATOM 677 O O . ASP A 1 81 ? 12.770 -0.543 4.415 1.00 68.19 81 ASP A O 1
ATOM 681 N N . THR A 1 82 ? 14.126 0.289 2.844 1.00 61.31 82 THR A N 1
ATOM 682 C CA . THR A 1 82 ? 14.653 1.363 3.710 1.00 61.31 82 THR A CA 1
ATOM 683 C C . THR A 1 82 ? 13.697 2.537 3.944 1.00 61.31 82 THR A C 1
ATOM 685 O O . THR A 1 82 ? 13.819 3.217 4.966 1.00 61.31 82 THR A O 1
ATOM 688 N N . ASP A 1 83 ? 12.740 2.785 3.046 1.00 53.41 83 ASP A N 1
ATOM 689 C CA . ASP A 1 83 ? 11.724 3.832 3.228 1.00 53.41 83 ASP A CA 1
ATOM 690 C C . ASP A 1 83 ? 10.612 3.404 4.206 1.00 53.41 83 ASP A C 1
ATOM 692 O O . ASP A 1 83 ? 10.001 4.259 4.854 1.00 53.41 83 ASP A O 1
ATOM 696 N N . GLN A 1 84 ? 10.407 2.094 4.418 1.00 50.31 84 GLN A N 1
ATOM 697 C CA . GLN A 1 84 ? 9.517 1.595 5.477 1.00 50.31 84 GLN A CA 1
ATOM 698 C C . GLN A 1 84 ? 10.027 1.926 6.890 1.00 50.31 84 GLN A C 1
ATOM 700 O O . GLN A 1 84 ? 9.214 2.206 7.771 1.00 50.31 84 GLN A O 1
ATOM 705 N N . ASP A 1 85 ? 11.346 1.999 7.096 1.00 43.19 85 ASP A N 1
ATOM 706 C CA . ASP A 1 85 ? 11.950 2.358 8.389 1.00 43.19 85 ASP A CA 1
ATOM 707 C C . ASP A 1 85 ? 12.040 3.879 8.628 1.00 43.19 85 ASP A C 1
ATOM 709 O O . ASP A 1 85 ? 12.247 4.326 9.759 1.00 43.19 85 ASP A O 1
ATOM 713 N N . LYS A 1 86 ? 11.851 4.708 7.592 1.00 43.59 86 LYS A N 1
ATOM 714 C CA . LYS A 1 86 ? 11.966 6.178 7.684 1.00 43.59 86 LYS A CA 1
ATOM 715 C C . LYS A 1 86 ? 10.638 6.923 7.778 1.00 43.59 86 LYS A C 1
ATOM 717 O O . LYS A 1 86 ? 10.641 8.128 8.014 1.00 43.59 86 LYS A O 1
ATOM 722 N N . SER A 1 87 ? 9.499 6.232 7.723 1.00 43.22 87 SER A N 1
ATOM 723 C CA . SER A 1 87 ? 8.178 6.870 7.842 1.00 43.22 87 SER A CA 1
ATOM 724 C C . SER A 1 87 ? 7.808 7.328 9.272 1.00 43.22 87 SER A C 1
ATOM 726 O O . SER A 1 87 ? 6.664 7.707 9.520 1.00 43.22 87 SER A O 1
ATOM 728 N N . SER A 1 88 ? 8.763 7.336 10.212 1.00 42.31 88 SER A N 1
ATOM 729 C CA . SER A 1 88 ? 8.629 7.947 11.544 1.00 42.31 88 SER A CA 1
ATOM 730 C C . SER A 1 88 ? 9.470 9.219 11.705 1.00 42.31 88 SER A C 1
ATOM 732 O O . SER A 1 88 ? 10.049 9.436 12.759 1.00 42.31 88 SER A O 1
ATOM 734 N N . ALA A 1 89 ? 9.561 10.084 10.695 1.00 41.16 89 ALA A N 1
ATOM 735 C CA . ALA A 1 89 ? 9.808 11.512 10.921 1.00 41.16 89 ALA A CA 1
ATOM 736 C C . ALA A 1 89 ? 9.547 12.326 9.649 1.00 41.16 89 ALA A C 1
ATOM 738 O O . ALA A 1 89 ? 9.905 11.918 8.555 1.00 41.16 89 ALA A O 1
ATOM 739 N N . VAL A 1 90 ? 9.056 13.546 9.858 1.00 37.03 90 VAL A N 1
ATOM 740 C CA . VAL A 1 90 ? 8.905 14.645 8.889 1.00 37.03 90 VAL A CA 1
ATOM 741 C C . VAL A 1 90 ? 7.591 14.665 8.102 1.00 37.03 90 VAL A C 1
ATOM 743 O O . VAL A 1 90 ? 7.426 14.132 7.011 1.00 37.03 90 VAL A O 1
ATOM 746 N N . ILE A 1 91 ? 6.665 15.419 8.693 1.00 44.91 91 ILE A N 1
ATOM 747 C CA . ILE A 1 91 ? 5.559 16.099 8.029 1.00 44.91 91 ILE A CA 1
ATOM 748 C C . ILE A 1 91 ? 6.106 17.018 6.925 1.00 44.91 91 ILE A C 1
ATOM 750 O O . ILE A 1 91 ? 6.928 17.888 7.202 1.00 44.91 91 ILE A O 1
ATOM 754 N N . GLY A 1 92 ? 5.524 16.897 5.729 1.00 43.06 92 GLY A N 1
ATOM 755 C CA . GLY A 1 92 ? 5.233 18.036 4.857 1.00 43.06 92 GLY A CA 1
ATOM 756 C C . GLY A 1 92 ? 6.253 18.356 3.769 1.00 43.06 92 GLY A C 1
ATOM 757 O O . GLY A 1 92 ? 7.078 19.242 3.942 1.00 43.06 92 GLY A O 1
ATOM 758 N N . GLN A 1 93 ? 6.093 17.730 2.603 1.00 46.06 93 GLN A N 1
ATOM 759 C CA . GLN A 1 93 ? 5.670 18.372 1.346 1.00 46.06 93 GLN A CA 1
ATOM 760 C C . GLN A 1 93 ? 5.924 17.384 0.203 1.00 46.06 93 GLN A C 1
ATOM 762 O O . GLN A 1 93 ? 7.070 17.192 -0.188 1.00 46.06 93 GLN A O 1
ATOM 767 N N . ASP A 1 94 ? 4.864 16.800 -0.362 1.00 40.41 94 ASP A N 1
ATOM 768 C CA . ASP A 1 94 ? 4.933 16.289 -1.730 1.00 40.41 94 ASP A CA 1
ATOM 769 C C . ASP A 1 94 ? 3.951 17.070 -2.602 1.00 40.41 94 ASP A C 1
ATOM 771 O O . ASP A 1 94 ? 2.749 17.137 -2.337 1.00 40.41 94 ASP A O 1
ATOM 775 N N . LYS A 1 95 ? 4.512 17.718 -3.620 1.00 56.72 95 LYS A N 1
ATOM 776 C CA . LYS A 1 95 ? 3.794 18.178 -4.799 1.00 56.72 95 LYS A CA 1
ATOM 777 C C . LYS A 1 95 ? 4.074 17.142 -5.877 1.00 56.72 95 LYS A C 1
ATOM 779 O O . LYS A 1 95 ? 4.969 17.330 -6.696 1.00 56.72 95 LYS A O 1
ATOM 784 N N . SER A 1 96 ? 3.264 16.099 -5.919 1.00 44.28 96 SER A N 1
ATOM 785 C CA . SER A 1 96 ? 3.082 15.313 -7.126 1.00 44.28 96 SER A CA 1
ATOM 786 C C . SER A 1 96 ? 1.606 14.951 -7.229 1.00 44.28 96 SER A C 1
ATOM 788 O O . SER A 1 96 ? 0.915 14.764 -6.232 1.00 44.28 96 SER A O 1
ATOM 790 N N . SER A 1 97 ? 1.086 15.016 -8.446 1.00 53.34 97 SER A N 1
ATOM 791 C CA . SER A 1 97 ? -0.317 14.866 -8.820 1.00 53.34 97 SER A CA 1
ATOM 792 C C . SER A 1 97 ? -0.837 13.451 -8.533 1.00 53.34 97 SER A C 1
ATOM 794 O O . SER A 1 97 ? -0.976 12.640 -9.448 1.00 53.34 97 SER A O 1
ATOM 796 N N . GLY A 1 98 ? -1.063 13.142 -7.260 1.00 46.81 98 GLY A N 1
ATOM 797 C CA . GLY A 1 98 ? -1.681 11.911 -6.798 1.00 46.81 98 GLY A CA 1
ATOM 798 C C . GLY A 1 98 ? -3.163 12.147 -6.579 1.00 46.81 98 GLY A C 1
ATOM 799 O O . GLY A 1 98 ? -3.536 12.902 -5.684 1.00 46.81 98 GLY A O 1
ATOM 800 N N . ASP A 1 99 ? -4.004 11.504 -7.384 1.00 57.62 99 ASP A N 1
ATOM 801 C CA . ASP A 1 99 ? -5.398 11.310 -7.003 1.00 57.62 99 ASP A CA 1
ATOM 802 C C . ASP A 1 99 ? -5.402 10.702 -5.593 1.00 57.62 99 ASP A C 1
ATOM 804 O O . ASP A 1 99 ? -4.833 9.626 -5.376 1.00 57.62 99 ASP A O 1
ATOM 808 N N . GLU A 1 100 ? -5.971 11.416 -4.619 1.00 61.25 100 GLU A N 1
ATOM 809 C CA . GLU A 1 100 ? -6.139 10.904 -3.262 1.00 61.25 100 GLU A CA 1
ATOM 810 C C . GLU A 1 100 ? -6.863 9.555 -3.353 1.00 61.25 100 GLU A C 1
ATOM 812 O O . GLU A 1 100 ? -7.994 9.457 -3.834 1.00 61.25 100 GLU A O 1
ATOM 817 N N . LEU A 1 101 ? -6.185 8.479 -2.954 1.00 66.75 101 LEU A N 1
ATOM 818 C CA . LEU A 1 101 ? -6.780 7.150 -2.964 1.00 66.75 101 LEU A CA 1
ATOM 819 C C . LEU A 1 101 ? -7.788 7.073 -1.815 1.00 66.75 101 LEU A C 1
ATOM 821 O O . LEU A 1 101 ? -7.414 6.970 -0.648 1.00 66.75 101 LEU A O 1
ATOM 825 N N . PHE A 1 102 ? -9.074 7.118 -2.150 1.00 63.12 102 PHE A N 1
ATOM 826 C CA . PHE A 1 102 ? -10.151 6.951 -1.182 1.00 63.12 102 PHE A CA 1
ATOM 827 C C . PHE A 1 102 ? -10.396 5.468 -0.892 1.00 63.12 102 PHE A C 1
ATOM 829 O O . PHE A 1 102 ? -10.435 4.630 -1.796 1.00 63.12 102 PHE A O 1
ATOM 836 N N . VAL A 1 103 ? -10.598 5.139 0.384 1.00 68.88 103 VAL A N 1
ATOM 837 C CA . VAL A 1 103 ? -11.092 3.818 0.784 1.00 68.88 103 VAL A CA 1
ATOM 838 C C . VAL A 1 103 ? -12.598 3.785 0.534 1.00 68.88 103 VAL A C 1
ATOM 840 O O . VAL A 1 103 ? -13.308 4.710 0.928 1.00 68.88 103 VAL A O 1
ATOM 843 N N . TRP A 1 104 ? -13.077 2.728 -0.123 1.00 71.56 104 TRP A N 1
ATOM 844 C CA . TRP A 1 104 ? -14.503 2.474 -0.308 1.00 71.56 104 TRP A CA 1
ATOM 845 C C . TRP A 1 104 ? -14.935 1.249 0.515 1.00 71.56 104 TRP A C 1
ATOM 847 O O . TRP A 1 104 ? -14.273 0.210 0.414 1.00 71.56 104 TRP A O 1
ATOM 857 N N . PRO A 1 105 ? -16.034 1.314 1.294 1.00 74.25 105 PRO A N 1
ATOM 858 C CA . PRO A 1 105 ? -16.881 2.487 1.559 1.00 74.25 105 PRO A CA 1
ATOM 859 C C . PRO A 1 105 ? -16.132 3.570 2.355 1.00 74.25 105 PRO A C 1
ATOM 861 O O . PRO A 1 105 ? -15.024 3.326 2.825 1.00 74.25 105 PRO A O 1
ATOM 864 N N . TRP A 1 106 ? -16.720 4.761 2.500 1.00 82.19 106 TRP A N 1
ATOM 865 C CA . TRP A 1 106 ? -16.102 5.882 3.217 1.00 82.19 106 TRP A CA 1
ATOM 866 C C . TRP A 1 106 ? -15.770 5.491 4.661 1.00 82.19 106 TRP A C 1
ATOM 868 O O . TRP A 1 106 ? -16.657 5.358 5.505 1.00 82.19 106 TRP A O 1
ATOM 878 N N . ILE A 1 107 ? -14.484 5.297 4.948 1.00 86.69 107 ILE A N 1
ATOM 879 C CA . ILE A 1 107 ? -13.999 4.836 6.250 1.00 86.69 107 ILE A CA 1
ATOM 880 C C . ILE A 1 107 ? -13.169 5.928 6.918 1.00 86.69 107 ILE A C 1
ATOM 882 O O . ILE A 1 107 ? -12.290 6.532 6.307 1.00 86.69 107 ILE A O 1
ATOM 886 N N . VAL A 1 108 ? -13.423 6.136 8.207 1.00 87.12 108 VAL A N 1
ATOM 887 C CA . VAL A 1 108 ? -12.652 7.022 9.080 1.00 87.12 108 VAL A CA 1
ATOM 888 C C . VAL A 1 108 ? -11.953 6.188 10.148 1.00 87.12 108 VAL A C 1
ATOM 890 O O . VAL A 1 108 ? -12.566 5.327 10.781 1.00 87.12 108 VAL A O 1
ATOM 893 N N . ILE A 1 109 ? -10.671 6.468 10.379 1.00 88.31 109 ILE A N 1
ATOM 894 C CA . ILE A 1 109 ? -9.921 5.916 11.510 1.00 88.31 109 ILE A CA 1
ATOM 895 C C . ILE A 1 109 ? -10.055 6.892 12.680 1.00 88.31 109 ILE A C 1
ATOM 897 O O . ILE A 1 109 ? -9.551 8.013 12.624 1.00 88.31 109 ILE A O 1
ATOM 901 N N . LEU A 1 110 ? -10.733 6.468 13.747 1.00 86.38 110 LEU A N 1
ATOM 902 C CA . LEU A 1 110 ? -10.763 7.193 15.014 1.00 86.38 110 LEU A CA 1
ATOM 903 C C . LEU A 1 110 ? -9.562 6.749 15.851 1.00 86.38 110 LEU A C 1
ATOM 905 O O . LEU A 1 110 ? -9.414 5.562 16.141 1.00 86.38 110 LEU A O 1
ATOM 909 N N . ALA A 1 111 ? -8.708 7.692 16.234 1.00 82.38 111 ALA A N 1
ATOM 910 C CA . ALA A 1 111 ? -7.616 7.463 17.172 1.00 82.38 111 ALA A CA 1
ATOM 911 C C . ALA A 1 111 ? -7.946 8.081 18.533 1.00 82.38 111 ALA A C 1
ATOM 913 O O . ALA A 1 111 ? -8.751 9.007 18.629 1.00 82.38 111 ALA A O 1
ATOM 914 N N . ASN A 1 112 ? -7.259 7.611 19.575 1.00 71.12 112 ASN A N 1
ATOM 915 C CA . ASN A 1 112 ? -7.399 8.116 20.939 1.00 71.12 112 ASN A CA 1
ATOM 916 C C . ASN A 1 112 ? -8.822 7.935 21.496 1.00 71.12 112 ASN A C 1
ATOM 918 O O . ASN A 1 112 ? -9.436 8.862 22.028 1.00 71.12 112 ASN A O 1
ATOM 922 N N . ASN A 1 113 ? -9.358 6.720 21.366 1.00 65.31 113 ASN A N 1
ATOM 923 C CA . ASN A 1 113 ? -10.663 6.355 21.913 1.00 65.31 113 ASN A CA 1
ATOM 924 C C . ASN A 1 113 ? -10.582 6.352 23.450 1.00 65.31 113 ASN A C 1
ATOM 926 O O . ASN A 1 113 ? -10.234 5.349 24.070 1.00 65.31 113 ASN A O 1
ATOM 930 N N . VAL A 1 114 ? -10.843 7.527 24.028 1.00 56.94 114 VAL A N 1
ATOM 931 C CA . VAL A 1 114 ? -10.514 7.926 25.402 1.00 56.94 114 VAL A CA 1
ATOM 932 C C . VAL A 1 114 ? -10.917 6.893 26.452 1.00 56.94 114 VAL A C 1
ATOM 934 O O . VAL A 1 114 ? -12.049 6.404 26.490 1.00 56.94 114 VAL A O 1
ATOM 937 N N . GLU A 1 115 ? -9.974 6.641 27.352 1.00 65.12 115 GLU A N 1
ATOM 938 C CA . GLU A 1 115 ? -10.124 5.851 28.563 1.00 65.12 115 GLU A CA 1
ATOM 939 C C . GLU A 1 115 ? -10.990 6.605 29.588 1.00 65.12 115 GLU A C 1
ATOM 941 O O . GLU A 1 115 ? -10.628 7.683 30.056 1.00 65.12 115 GLU A O 1
ATOM 946 N N . LYS A 1 116 ? -12.145 6.053 29.968 1.00 64.12 116 LYS A N 1
ATOM 947 C CA . LYS A 1 116 ? -12.880 6.514 31.152 1.00 64.12 116 LYS A CA 1
ATOM 948 C C . LYS A 1 116 ? -12.283 5.814 32.367 1.00 64.12 116 LYS A C 1
ATOM 950 O O . LYS A 1 116 ? -12.309 4.589 32.444 1.00 64.12 116 LYS A O 1
ATOM 955 N N . PHE A 1 117 ? -11.760 6.564 33.330 1.00 66.62 117 PHE A N 1
ATOM 956 C CA . PHE A 1 117 ? -11.381 5.975 34.612 1.00 66.62 117 PHE A CA 1
ATOM 957 C C . PHE A 1 117 ? -12.647 5.501 35.340 1.00 66.62 117 PHE A C 1
ATOM 959 O O . PHE A 1 117 ? -13.546 6.298 35.604 1.00 66.62 117 PHE A O 1
ATOM 966 N N . ASP A 1 118 ? -12.730 4.205 35.635 1.00 71.75 118 ASP A N 1
ATOM 967 C CA . ASP A 1 118 ? -13.773 3.617 36.468 1.00 71.75 118 ASP A CA 1
ATOM 968 C C . ASP A 1 118 ? -13.284 3.602 37.926 1.00 71.75 118 ASP A C 1
ATOM 970 O O . ASP A 1 118 ? -12.505 2.714 38.302 1.00 71.75 118 ASP A O 1
ATOM 974 N N . PRO A 1 119 ? -13.738 4.548 38.771 1.00 67.31 119 PRO A N 1
ATOM 975 C CA . PRO A 1 119 ? -13.310 4.623 40.163 1.00 67.31 119 PRO A CA 1
ATOM 976 C C . PRO A 1 119 ? -13.791 3.426 40.990 1.00 67.31 119 PRO A C 1
ATOM 978 O O . PRO A 1 119 ? -13.180 3.110 42.005 1.00 67.31 119 PRO A O 1
ATOM 981 N N . LYS A 1 120 ? -14.851 2.720 40.564 1.00 78.62 120 LYS A N 1
ATOM 982 C CA . LYS A 1 120 ? -15.377 1.548 41.285 1.00 78.62 120 LYS A CA 1
ATOM 983 C C . LYS A 1 120 ? -14.505 0.317 41.081 1.00 78.62 120 LYS A C 1
ATOM 985 O O . LYS A 1 120 ? -14.457 -0.554 41.942 1.00 78.62 120 LYS A O 1
ATOM 990 N N . ARG A 1 121 ? -13.842 0.227 39.928 1.00 70.81 121 ARG A N 1
ATOM 991 C CA . ARG A 1 121 ? -12.959 -0.892 39.567 1.00 70.81 121 ARG A CA 1
ATOM 992 C C . ARG A 1 121 ? -11.478 -0.507 39.578 1.00 70.81 121 ARG A C 1
ATOM 994 O O . ARG A 1 121 ? -10.654 -1.345 39.227 1.00 70.81 121 ARG A O 1
ATOM 1001 N N . SER A 1 122 ? -11.162 0.737 39.956 1.00 70.50 122 SER A N 1
ATOM 1002 C CA . SER A 1 122 ? -9.821 1.335 39.934 1.00 70.50 122 SER A CA 1
ATOM 1003 C C . SER A 1 122 ? -9.064 1.044 38.631 1.00 70.50 122 SER A C 1
ATOM 1005 O O . SER A 1 122 ? -7.877 0.716 38.645 1.00 70.50 122 SER A O 1
ATOM 1007 N N . LYS A 1 123 ? -9.767 1.114 37.495 1.00 71.38 123 LYS A N 1
ATOM 1008 C CA . LYS A 1 123 ? -9.211 0.768 36.183 1.00 71.38 123 LYS A CA 1
ATOM 1009 C C . LYS A 1 123 ? -9.682 1.732 35.111 1.00 71.38 123 LYS A C 1
ATOM 1011 O O . LYS A 1 123 ? -10.803 2.227 35.154 1.00 71.38 123 LYS A O 1
ATOM 1016 N N . TYR A 1 124 ? -8.846 1.927 34.107 1.00 65.81 124 TYR A N 1
ATOM 1017 C CA . TYR A 1 124 ? -9.232 2.597 32.878 1.00 65.81 124 TYR A CA 1
ATOM 1018 C C . TYR A 1 124 ? -10.108 1.659 32.037 1.00 65.81 124 TYR A C 1
ATOM 1020 O O . TYR A 1 124 ? -9.739 0.519 31.755 1.00 65.81 124 TYR A O 1
ATOM 1028 N N . VAL A 1 125 ? -11.307 2.119 31.687 1.00 69.44 125 VAL A N 1
ATOM 1029 C CA . VAL A 1 125 ? -12.264 1.425 30.823 1.00 69.44 125 VAL A CA 1
ATOM 1030 C C . VAL A 1 125 ? -12.306 2.161 29.497 1.00 69.44 125 VAL A C 1
ATOM 1032 O O . VAL A 1 125 ? -12.637 3.344 29.435 1.00 69.44 125 VAL A O 1
ATOM 1035 N N . ARG A 1 126 ? -11.945 1.465 28.425 1.00 73.19 126 ARG A N 1
ATOM 1036 C CA . ARG A 1 126 ? -12.033 2.005 27.070 1.00 73.19 126 ARG A CA 1
ATOM 1037 C C . ARG A 1 126 ? -13.451 1.900 26.543 1.00 73.19 126 ARG A C 1
ATOM 1039 O O . ARG A 1 126 ? -14.181 0.972 26.892 1.00 73.19 126 ARG A O 1
ATOM 1046 N N . LYS A 1 127 ? -13.816 2.870 25.703 1.00 79.38 127 LYS A N 1
ATOM 1047 C CA . LYS A 1 127 ? -15.125 2.885 25.055 1.00 79.38 127 LYS A CA 1
ATOM 1048 C C . LYS A 1 127 ? -15.266 1.674 24.145 1.00 79.38 127 LYS A C 1
ATOM 1050 O O . LYS A 1 127 ? -14.341 1.341 23.404 1.00 79.38 127 LYS A O 1
ATOM 1055 N N . ASN A 1 128 ? -16.417 1.024 24.203 1.00 82.81 128 ASN A N 1
ATOM 1056 C CA . ASN A 1 128 ? -16.774 0.001 23.226 1.00 82.81 128 ASN A CA 1
ATOM 1057 C C . ASN A 1 128 ? -17.387 0.631 21.960 1.00 82.81 128 ASN A C 1
ATOM 1059 O O . ASN A 1 128 ? -17.630 1.838 21.896 1.00 82.81 128 ASN A O 1
ATOM 1063 N N . ASP A 1 129 ? -17.650 -0.204 20.959 1.00 87.12 129 ASP A N 1
ATOM 1064 C CA . ASP A 1 129 ? -18.196 0.186 19.657 1.00 87.12 129 ASP A CA 1
ATOM 1065 C C . ASP A 1 129 ? -19.486 1.016 19.773 1.00 87.12 129 ASP A C 1
ATOM 1067 O O . ASP A 1 129 ? -19.632 2.038 19.099 1.00 87.12 129 ASP A O 1
ATOM 1071 N N . ASN A 1 130 ? -20.403 0.615 20.661 1.00 87.25 130 ASN A N 1
ATOM 1072 C CA . ASN A 1 130 ? -21.697 1.275 20.840 1.00 87.25 130 ASN A CA 1
ATOM 1073 C C . ASN A 1 130 ? -21.552 2.645 21.500 1.00 87.25 130 ASN A C 1
ATOM 1075 O O . ASN A 1 130 ? -22.172 3.599 21.045 1.00 87.25 130 ASN A O 1
ATOM 1079 N N . GLU A 1 131 ? -20.700 2.772 22.520 1.00 87.88 131 GLU A N 1
ATOM 1080 C CA . GLU A 1 131 ? -20.451 4.062 23.172 1.00 87.88 131 GLU A CA 1
ATOM 1081 C C . GLU A 1 131 ? -19.859 5.088 22.196 1.00 87.88 131 GLU A C 1
ATOM 1083 O O . GLU A 1 131 ? -20.229 6.262 22.222 1.00 87.88 131 GLU A O 1
ATOM 1088 N N . ILE A 1 132 ? -18.950 4.653 21.317 1.00 87.31 132 ILE A N 1
ATOM 1089 C CA . ILE A 1 132 ? -18.389 5.520 20.272 1.00 87.31 132 ILE A CA 1
ATOM 1090 C C . ILE A 1 132 ? -19.467 5.864 19.240 1.00 87.31 132 ILE A C 1
ATOM 1092 O O . ILE A 1 132 ? -19.584 7.021 18.836 1.00 87.31 132 ILE A O 1
ATOM 1096 N N . LYS A 1 133 ? -20.282 4.884 18.830 1.00 88.50 133 LYS A N 1
ATOM 1097 C CA . LYS A 1 133 ? -21.380 5.096 17.880 1.00 88.50 133 LYS A CA 1
ATOM 1098 C C . LYS A 1 133 ? -22.403 6.108 18.406 1.00 88.50 133 LYS A C 1
ATOM 1100 O O . LYS A 1 133 ? -22.775 7.017 17.672 1.00 88.50 133 LYS A O 1
ATOM 1105 N N . GLU A 1 134 ? -22.819 5.992 19.664 1.00 89.62 134 GLU A N 1
ATOM 1106 C CA . GLU A 1 134 ? -23.741 6.927 20.321 1.00 89.62 134 GLU A CA 1
ATOM 1107 C C . GLU A 1 134 ? -23.160 8.340 20.430 1.00 89.62 134 GLU A C 1
ATOM 1109 O O . GLU A 1 134 ? -23.851 9.313 20.135 1.00 89.62 134 GLU A O 1
ATOM 1114 N N . GLU A 1 135 ? -21.884 8.479 20.793 1.00 88.62 135 GLU A N 1
ATOM 1115 C CA . GLU A 1 135 ? -21.234 9.791 20.848 1.00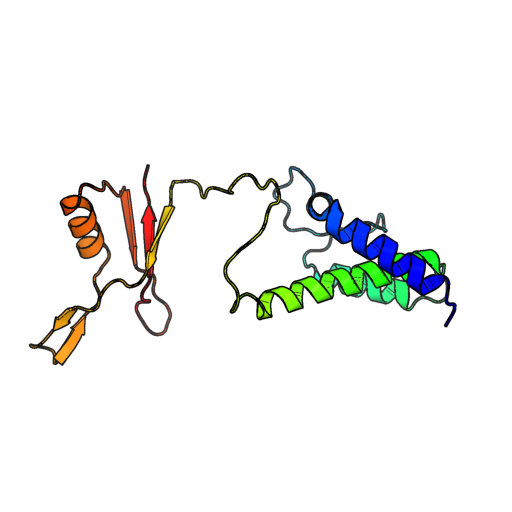 88.62 135 GLU A CA 1
ATOM 1116 C C . GLU A 1 135 ? -21.185 10.467 19.472 1.00 88.62 135 GLU A C 1
ATOM 1118 O O . GLU A 1 135 ? -21.453 11.666 19.357 1.00 88.62 135 GLU A O 1
ATOM 1123 N N . LEU A 1 136 ? -20.858 9.707 18.424 1.00 89.75 136 LEU A N 1
ATOM 1124 C CA . LEU A 1 136 ? -20.868 10.208 17.052 1.00 89.75 136 LEU A CA 1
ATOM 1125 C C . LEU A 1 136 ? -22.277 10.647 16.636 1.00 89.75 136 LEU A C 1
ATOM 1127 O O . LEU A 1 136 ? -22.419 11.738 16.083 1.00 89.75 136 LEU A O 1
ATOM 1131 N N . LEU A 1 137 ? -23.306 9.865 16.982 1.00 91.06 137 LEU A N 1
ATOM 1132 C CA . LEU A 1 137 ? -24.711 10.222 16.753 1.00 91.06 137 LEU A CA 1
ATOM 1133 C C . LEU A 1 137 ? -25.104 11.522 17.466 1.00 91.06 137 LEU A C 1
ATOM 1135 O O . LEU A 1 137 ? -25.712 12.393 16.845 1.00 91.06 137 LEU A O 1
ATOM 1139 N N . LEU A 1 138 ? -24.714 11.694 18.733 1.00 90.56 138 LEU A N 1
ATOM 1140 C CA . LEU A 1 138 ? -24.973 12.920 19.503 1.00 90.56 138 LEU A CA 1
ATOM 1141 C C . LEU A 1 138 ? -24.277 14.149 18.908 1.00 90.56 138 LEU A C 1
ATOM 1143 O O . LEU A 1 138 ? -24.806 15.255 18.979 1.00 90.56 138 LEU A O 1
ATOM 1147 N N . LYS A 1 139 ? -23.108 13.956 18.292 1.00 90.06 139 LYS A N 1
ATOM 1148 C CA . LYS A 1 139 ? -22.371 15.001 17.567 1.00 90.06 139 LYS A CA 1
ATOM 1149 C C . LYS A 1 139 ? -22.916 15.264 16.156 1.00 90.06 139 LYS A C 1
ATOM 1151 O O . LYS A 1 139 ? -22.390 16.126 15.460 1.00 90.06 139 LYS A O 1
ATOM 1156 N N . GLY A 1 140 ? -23.962 14.550 15.738 1.00 90.50 140 GLY A N 1
ATOM 1157 C CA . GLY A 1 140 ? -24.616 14.716 14.439 1.00 90.50 140 GLY A CA 1
ATOM 1158 C C . GLY A 1 140 ? -24.011 13.883 13.307 1.00 90.50 140 GLY A C 1
ATOM 1159 O O . GLY A 1 140 ? -24.497 13.952 12.178 1.00 90.50 140 GLY A O 1
ATOM 1160 N N . PHE A 1 141 ? -22.995 13.066 13.585 1.00 88.69 141 PHE A N 1
ATOM 1161 C CA . PHE A 1 141 ? -22.460 12.111 12.619 1.00 88.69 141 PHE A CA 1
ATOM 1162 C C . PHE A 1 141 ? -23.362 10.876 12.558 1.00 88.69 141 PHE A C 1
ATOM 1164 O O . PHE A 1 141 ? -23.844 10.401 13.581 1.00 88.69 141 PHE A O 1
ATOM 1171 N N . LYS A 1 142 ? -23.583 10.317 11.364 1.00 89.31 142 LYS A N 1
ATOM 1172 C CA . LYS A 1 142 ? -24.442 9.135 11.160 1.00 89.31 142 LYS A CA 1
ATOM 1173 C C . LYS A 1 142 ? -23.618 7.921 10.716 1.00 89.31 142 LYS A C 1
ATOM 1175 O O . LYS A 1 142 ? -23.696 7.534 9.553 1.00 89.31 142 LYS A O 1
ATOM 1180 N N . PRO A 1 143 ? -22.800 7.332 11.606 1.00 91.31 143 PRO A N 1
ATOM 1181 C CA . PRO A 1 143 ? -22.004 6.162 11.257 1.00 91.31 143 PRO A CA 1
ATOM 1182 C C . PRO A 1 143 ? -22.904 4.943 11.018 1.00 91.31 143 PRO A C 1
ATOM 1184 O O . PRO A 1 143 ? -23.801 4.646 11.817 1.00 91.31 143 PRO A O 1
ATOM 1187 N N . LEU A 1 144 ? -22.627 4.186 9.956 1.00 89.75 144 LEU A N 1
ATOM 1188 C CA . LEU A 1 144 ? -23.265 2.889 9.719 1.00 89.75 144 LEU A CA 1
ATOM 1189 C C . LEU A 1 144 ? -22.768 1.877 10.752 1.00 89.75 144 LEU A C 1
ATOM 1191 O O . LEU A 1 144 ? -23.558 1.196 11.420 1.00 89.75 144 LEU A O 1
ATOM 1195 N N . LYS A 1 145 ? -21.448 1.842 10.946 1.00 89.50 145 LYS A N 1
ATOM 1196 C CA . LYS A 1 145 ? -20.778 0.881 11.817 1.00 89.50 145 LYS A CA 1
ATOM 1197 C C . LYS A 1 145 ? -19.552 1.498 12.477 1.00 89.50 145 LYS A C 1
ATOM 1199 O O . LYS A 1 145 ? -18.863 2.323 11.890 1.00 89.50 145 LYS A O 1
ATOM 1204 N N . VAL A 1 146 ? -19.301 1.080 13.711 1.00 89.69 146 VAL A N 1
ATOM 1205 C CA . VAL A 1 146 ? -18.075 1.367 14.454 1.00 89.69 146 VAL A CA 1
ATOM 1206 C C . VAL A 1 146 ? -17.509 0.026 14.890 1.00 89.69 146 VAL A C 1
ATOM 1208 O O . VAL A 1 146 ? -18.271 -0.818 15.346 1.00 89.69 146 VAL A O 1
ATOM 1211 N N . THR A 1 147 ? -16.207 -0.174 14.717 1.00 90.12 147 THR A N 1
ATOM 1212 C CA . THR A 1 147 ? -15.489 -1.370 15.172 1.00 90.12 147 THR A CA 1
ATOM 1213 C C . THR A 1 147 ? -14.245 -0.926 15.921 1.00 90.12 147 THR A C 1
ATOM 1215 O O . THR A 1 147 ? -13.321 -0.389 15.304 1.00 90.12 147 THR A O 1
ATOM 1218 N N . VAL A 1 148 ? -14.194 -1.117 17.239 1.00 89.19 148 VAL A N 1
ATOM 1219 C CA . VAL A 1 148 ? -12.957 -0.880 17.982 1.00 89.19 148 VAL A CA 1
ATOM 1220 C C . VAL A 1 148 ? -11.990 -2.023 17.715 1.00 89.19 148 VAL A C 1
ATOM 1222 O O . VAL A 1 148 ? -12.336 -3.199 17.803 1.00 89.19 148 VAL A O 1
ATOM 1225 N N . LEU A 1 149 ? -10.753 -1.672 17.381 1.00 85.44 149 LEU A N 1
ATOM 1226 C CA . LEU A 1 149 ? -9.728 -2.648 17.058 1.00 85.44 149 LEU A CA 1
ATOM 1227 C C . LEU A 1 149 ? -9.129 -3.229 18.339 1.00 85.44 149 LEU A C 1
ATOM 1229 O O . LEU A 1 149 ? -8.902 -2.505 19.310 1.00 85.44 149 LEU A O 1
ATOM 1233 N N . GLY A 1 150 ? -8.840 -4.526 18.326 1.00 81.12 150 GLY A N 1
ATOM 1234 C CA . GLY A 1 150 ? -8.168 -5.248 19.403 1.00 81.12 150 GLY A CA 1
ATOM 1235 C C . GLY A 1 150 ? -7.053 -6.132 18.855 1.00 81.12 150 GLY A C 1
ATOM 1236 O O . GLY A 1 150 ? -7.085 -6.531 17.692 1.00 81.12 150 GLY A O 1
ATOM 1237 N N . ASP A 1 151 ? -6.078 -6.434 19.699 1.00 78.56 151 ASP A N 1
ATOM 1238 C CA . ASP A 1 151 ? -5.039 -7.427 19.462 1.00 78.56 151 ASP A CA 1
ATOM 1239 C C . ASP A 1 151 ? -5.035 -8.473 20.594 1.00 78.56 151 ASP A C 1
ATOM 1241 O O . ASP A 1 151 ? -5.862 -8.457 21.510 1.00 78.56 151 ASP A O 1
ATOM 1245 N N . ASN A 1 152 ? -4.074 -9.394 20.552 1.00 77.12 152 ASN A N 1
ATOM 1246 C CA . ASN A 1 152 ? -3.927 -10.458 21.549 1.00 77.12 152 ASN A CA 1
ATOM 1247 C C . ASN A 1 152 ? -3.610 -9.926 22.965 1.00 77.12 152 ASN A C 1
ATOM 1249 O O . ASN A 1 152 ? -3.628 -10.695 23.925 1.00 77.12 152 ASN A O 1
ATOM 1253 N N . LYS A 1 153 ? -3.269 -8.637 23.097 1.00 74.38 153 LYS A N 1
ATOM 1254 C CA . LYS A 1 153 ? -2.949 -7.943 24.351 1.00 74.38 153 LYS A CA 1
ATOM 1255 C C . LYS A 1 153 ? -4.127 -7.108 24.861 1.00 74.38 153 LYS A C 1
ATOM 1257 O O . LYS A 1 153 ? -4.065 -6.604 25.982 1.00 74.38 153 LYS A O 1
ATOM 1262 N N . GLY A 1 154 ? -5.200 -6.990 24.081 1.00 74.38 154 GLY A N 1
ATOM 1263 C CA . GLY A 1 154 ? -6.440 -6.331 24.460 1.00 74.38 154 GLY A CA 1
ATOM 1264 C C . GLY A 1 154 ? -6.911 -5.329 23.416 1.00 74.38 154 GLY A C 1
ATOM 1265 O O . GLY A 1 154 ? -6.527 -5.349 22.253 1.00 74.38 154 GLY A O 1
ATOM 1266 N N . GLN A 1 155 ? -7.796 -4.434 23.830 1.00 75.38 155 GLN A N 1
ATOM 1267 C CA . GLN A 1 155 ? -8.281 -3.373 22.955 1.00 75.38 155 GLN A CA 1
ATOM 1268 C C . GLN A 1 155 ? -7.111 -2.455 22.551 1.00 75.38 155 GLN A C 1
ATOM 1270 O O . GLN A 1 155 ? -6.201 -2.227 23.346 1.00 75.38 155 GLN A O 1
ATOM 1275 N N . THR A 1 156 ? -7.130 -1.900 21.344 1.00 81.00 156 THR A N 1
ATOM 1276 C CA . THR A 1 156 ? -6.193 -0.862 20.872 1.00 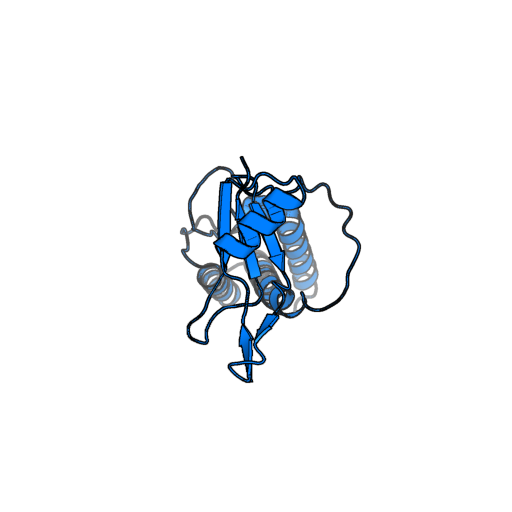81.00 156 THR A CA 1
ATOM 1277 C C . THR A 1 156 ? -6.803 0.534 21.100 1.00 81.00 156 THR A C 1
ATOM 1279 O O . THR A 1 156 ? -7.981 0.629 21.458 1.00 81.00 156 THR A O 1
ATOM 1282 N N . PRO A 1 157 ? -6.053 1.641 20.934 1.00 80.94 157 PRO A N 1
ATOM 1283 C CA . PRO A 1 157 ? -6.620 2.991 21.014 1.00 80.94 157 PRO A CA 1
ATOM 1284 C C . PRO A 1 157 ? -7.325 3.448 19.721 1.00 80.94 157 PRO A C 1
ATOM 1286 O O . PRO A 1 157 ? -7.619 4.638 19.594 1.00 80.94 157 PRO A O 1
ATOM 1289 N N . PHE A 1 158 ? -7.585 2.539 18.773 1.00 86.69 158 PHE A N 1
ATOM 1290 C CA . PHE A 1 158 ? -8.125 2.853 17.449 1.00 86.69 158 PHE A CA 1
ATOM 1291 C C . PHE A 1 158 ? -9.494 2.211 17.203 1.00 86.69 158 PHE A C 1
ATOM 1293 O O . PHE A 1 158 ? -9.756 1.093 17.645 1.00 86.69 158 PHE A O 1
ATOM 1300 N N . ALA A 1 159 ? -10.357 2.891 16.445 1.00 88.81 159 ALA A N 1
ATOM 1301 C CA . ALA A 1 159 ? -11.582 2.324 15.884 1.00 88.81 159 ALA A CA 1
ATOM 1302 C C . ALA A 1 159 ? -11.723 2.652 14.399 1.00 88.81 159 ALA A C 1
ATOM 1304 O O . ALA A 1 159 ? -11.312 3.713 13.938 1.00 88.81 159 ALA A O 1
ATOM 1305 N N . ILE A 1 160 ? -12.364 1.744 13.673 1.00 89.31 160 ILE A N 1
ATOM 1306 C CA . ILE A 1 160 ? -12.803 1.946 12.296 1.00 89.31 160 ILE A CA 1
ATOM 1307 C C . ILE A 1 160 ? -14.259 2.396 12.333 1.00 89.31 160 ILE A C 1
ATOM 1309 O O . ILE A 1 160 ? -15.095 1.740 12.957 1.00 89.31 160 ILE A O 1
ATOM 1313 N N . VAL A 1 161 ? -14.562 3.504 11.663 1.00 90.12 161 VAL A N 1
ATOM 1314 C CA . VAL A 1 161 ? -15.918 4.027 11.508 1.00 90.12 161 VAL A CA 1
ATOM 1315 C C . VAL A 1 161 ? -16.282 4.006 10.031 1.00 90.12 161 VAL A C 1
ATOM 1317 O O . VAL A 1 161 ? -15.614 4.632 9.215 1.00 90.12 161 VAL A O 1
ATOM 1320 N N . GLU A 1 162 ? -17.341 3.285 9.696 1.00 89.88 162 GLU A N 1
ATOM 1321 C CA . GLU A 1 162 ? -17.852 3.153 8.335 1.00 89.88 162 GLU A CA 1
ATOM 1322 C C . GLU A 1 162 ? -19.025 4.122 8.135 1.00 89.88 162 GLU A C 1
ATOM 1324 O O . GLU A 1 162 ? -19.980 4.139 8.924 1.00 89.88 162 GLU A O 1
ATOM 1329 N N . PHE A 1 163 ? -18.964 4.902 7.061 1.00 83.88 163 PHE A N 1
ATOM 1330 C CA . PHE A 1 163 ? -20.018 5.791 6.584 1.00 83.88 163 PHE A CA 1
ATOM 1331 C C . PHE A 1 163 ? -20.491 5.344 5.194 1.00 83.88 163 PHE A C 1
ATOM 1333 O O . PHE A 1 163 ? -19.752 4.694 4.451 1.00 83.88 163 PHE A O 1
ATOM 1340 N N . GLY A 1 164 ? -21.736 5.681 4.858 1.00 74.25 164 GLY A N 1
ATOM 1341 C CA . GLY A 1 164 ? -22.348 5.428 3.551 1.00 74.25 164 GLY A CA 1
ATOM 1342 C C . GLY A 1 164 ? -23.004 6.670 2.990 1.00 74.25 164 GLY A C 1
ATOM 1343 O O . GLY A 1 164 ? -23.321 7.574 3.797 1.00 74.25 164 GLY A O 1
#